Protein AF-A0A7X0SBW9-F1 (afdb_monomer)

Foldseek 3Di:
DPDPDPDQDADPCLVPDPLDDPVLSVVLSVQVVQQDPQAHQDALVNVCVVVVHDSVVSVVSLVSCVVVPQKDWDFDDDVPDPHTPTIGIDGPD

Solvent-accessible surface area (backbone atoms only — not comparable to full-atom values): 5688 Å² total; per-residue (Å²): 131,86,74,90,70,91,70,85,86,75,57,66,72,62,69,71,38,83,90,51,52,73,66,51,47,52,47,52,51,52,43,58,74,51,44,54,98,87,30,15,63,80,46,44,66,55,52,13,69,72,70,73,45,52,50,65,57,42,49,52,48,56,48,50,38,37,76,74,56,50,34,46,80,49,74,44,57,42,91,95,45,100,46,76,68,45,59,32,39,36,79,65,121

Radius of gyration: 14.13 Å; Cα contacts (8 Å, |Δi|>4): 96; chains: 1; bounding box: 42×28×32 Å

Mean predicted aligned error: 5.13 Å

Sequence (93 aa):
METSCKGIWIPEELCQNEELTVMEKLFVIKINALDGEEGCYASNKYFSEYFKLSRSRCSVIIKSLKDKGYIFIKYSYEKGKNLIERRVIKIKI

InterPro domains:
  IPR036388 Winged helix-like DNA-binding domain superfamily [G3DSA:1.10.10.10] (6-92)

Organism: NCBI:txid94869

Secondary structure (DSSP, 8-state):
------S----HHHHH-SSS-HHHHHHHHHHHHT-BTTBB---HHHHHHHHT--HHHHHHHHHHHHHTTSEEEEEEE-TTSS-EEEEEEEE--

pLDDT: mean 89.83, std 10.43, range [46.78, 98.5]

Nearest PDB structures (foldseek):
  6cmv-assembly3_F  TM=7.669E-01  e=1.512E-02  Sulfolobus acidocaldarius
  3r0a-assembly1_A  TM=7.197E-01  e=1.613E-02  Methanosarcina mazei
  5ffx-assembly1_A  TM=8.143E-01  e=6.707E-02  Staphylococcus aureus
  4ld5-assembly3_G  TM=6.832E-01  e=5.523E-02  Staphylococcus aureus
  2p4w-assembly1_A  TM=6.439E-01  e=2.017E-01  Pyrococcus furiosus

Structure (mmCIF, N/CA/C/O backbone):
data_AF-A0A7X0SBW9-F1
#
_entry.id   AF-A0A7X0SBW9-F1
#
loop_
_atom_site.group_PDB
_atom_site.id
_atom_site.type_symbol
_atom_site.label_atom_id
_atom_site.label_alt_id
_atom_site.label_comp_id
_atom_site.label_asym_id
_atom_site.label_entity_id
_atom_site.label_seq_id
_atom_site.pdbx_PDB_ins_code
_atom_site.Cartn_x
_atom_site.Cartn_y
_atom_site.Cartn_z
_atom_site.occupancy
_atom_site.B_iso_or_equiv
_atom_site.auth_seq_id
_atom_site.auth_comp_id
_atom_site.auth_asym_id
_atom_site.auth_atom_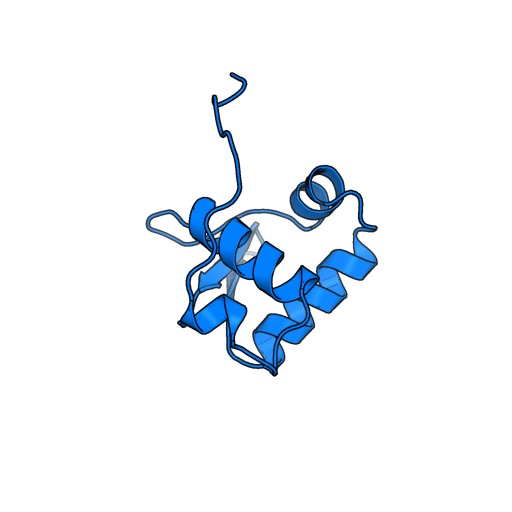id
_atom_site.pdbx_PDB_model_num
ATOM 1 N N . MET A 1 1 ? 14.814 -0.398 17.909 1.00 46.78 1 MET A N 1
ATOM 2 C CA . MET A 1 1 ? 15.245 -1.789 17.666 1.00 46.78 1 MET A CA 1
ATOM 3 C C . MET A 1 1 ? 15.437 -1.947 16.175 1.00 46.78 1 MET A C 1
ATOM 5 O O . MET A 1 1 ? 14.454 -2.013 15.450 1.00 46.78 1 MET A O 1
ATOM 9 N N . GLU A 1 2 ? 16.683 -1.908 15.712 1.00 55.88 2 GLU A N 1
ATOM 10 C CA . GLU A 1 2 ? 17.001 -2.353 14.357 1.00 55.88 2 GLU A CA 1
ATOM 11 C C . GLU A 1 2 ? 16.865 -3.874 14.345 1.00 55.88 2 GLU A C 1
ATOM 13 O O . GLU A 1 2 ? 17.644 -4.594 14.965 1.00 55.88 2 GLU A O 1
ATOM 18 N N . THR A 1 3 ? 15.806 -4.376 13.720 1.00 54.59 3 THR A N 1
ATOM 19 C CA . THR A 1 3 ? 15.710 -5.797 13.388 1.00 54.59 3 THR A CA 1
ATOM 20 C C . THR A 1 3 ? 16.868 -6.152 12.462 1.00 54.59 3 THR A C 1
ATOM 22 O O . THR A 1 3 ? 17.057 -5.479 11.450 1.00 54.59 3 THR A O 1
ATOM 25 N N . SER A 1 4 ? 17.603 -7.218 12.792 1.00 61.22 4 SER A N 1
ATOM 26 C CA . SER A 1 4 ? 18.718 -7.825 12.045 1.00 61.22 4 SER A CA 1
ATOM 27 C C . SER A 1 4 ? 18.277 -8.453 10.712 1.00 61.22 4 SER A C 1
ATOM 29 O O . SER A 1 4 ? 18.628 -9.582 10.367 1.00 61.22 4 SER A O 1
ATOM 31 N N . CYS A 1 5 ? 17.461 -7.728 9.954 1.00 63.66 5 CYS A N 1
ATOM 32 C CA . CYS A 1 5 ? 16.931 -8.163 8.681 1.00 63.66 5 CYS A CA 1
ATOM 33 C C . CYS A 1 5 ? 18.035 -8.035 7.625 1.00 63.66 5 CYS A C 1
ATOM 35 O O . CYS A 1 5 ? 18.389 -6.931 7.217 1.00 63.66 5 CYS A O 1
ATOM 37 N N . LYS A 1 6 ? 18.607 -9.170 7.208 1.00 82.00 6 LYS A N 1
ATOM 38 C CA . LYS A 1 6 ? 19.695 -9.224 6.214 1.00 82.00 6 LYS A CA 1
ATOM 39 C C . LYS A 1 6 ? 19.215 -9.043 4.768 1.00 82.00 6 LYS A C 1
ATOM 41 O O . LYS A 1 6 ? 20.042 -8.966 3.867 1.00 82.00 6 LYS A O 1
ATOM 46 N N . GLY A 1 7 ? 17.904 -8.996 4.535 1.00 84.88 7 GLY A N 1
ATOM 47 C CA . GLY A 1 7 ? 17.329 -8.863 3.201 1.00 84.88 7 GLY A CA 1
ATOM 48 C C . GLY A 1 7 ? 15.805 -8.904 3.209 1.00 84.88 7 GLY A C 1
ATOM 49 O O . GLY A 1 7 ? 15.181 -9.143 4.238 1.00 84.88 7 GLY A O 1
ATOM 50 N N . ILE A 1 8 ? 15.209 -8.667 2.044 1.00 84.06 8 ILE A N 1
ATOM 51 C CA . ILE A 1 8 ? 13.766 -8.787 1.829 1.00 84.06 8 ILE A CA 1
ATOM 52 C C . ILE A 1 8 ? 13.517 -10.135 1.158 1.00 84.06 8 ILE A C 1
ATOM 54 O O . ILE A 1 8 ? 14.084 -10.406 0.102 1.00 84.06 8 ILE A O 1
ATOM 58 N N . TRP A 1 9 ? 12.679 -10.971 1.767 1.00 88.25 9 TRP A N 1
ATOM 59 C CA . TRP A 1 9 ? 12.201 -12.192 1.127 1.00 88.25 9 TRP A CA 1
ATOM 60 C C . TRP A 1 9 ? 11.030 -11.860 0.195 1.00 88.25 9 TRP A C 1
ATOM 62 O O . TRP A 1 9 ? 10.104 -11.149 0.594 1.00 88.25 9 TRP A O 1
ATOM 72 N N . ILE A 1 10 ? 11.100 -12.349 -1.044 1.00 90.69 10 ILE A N 1
ATOM 73 C CA . ILE A 1 10 ? 10.074 -12.174 -2.075 1.00 90.69 10 ILE A CA 1
ATOM 74 C C . ILE A 1 10 ? 9.665 -13.572 -2.561 1.00 90.69 1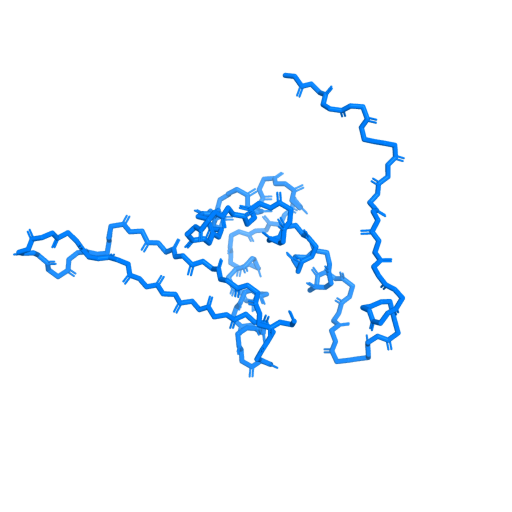0 ILE A C 1
ATOM 76 O O . ILE A 1 10 ? 10.553 -14.307 -2.995 1.00 90.69 10 ILE A O 1
ATOM 80 N N . PRO A 1 11 ? 8.374 -13.949 -2.490 1.00 91.19 11 PRO A N 1
ATOM 81 C CA . PRO A 1 11 ? 7.893 -15.206 -3.060 1.00 91.19 11 PRO A CA 1
ATOM 82 C C . PRO A 1 11 ? 8.147 -15.292 -4.570 1.00 91.19 11 PRO A C 1
ATOM 84 O O . PRO A 1 11 ? 8.061 -14.279 -5.270 1.00 91.19 11 PRO A O 1
ATOM 87 N N . GLU A 1 12 ? 8.400 -16.497 -5.083 1.00 94.06 12 GLU A N 1
ATOM 88 C CA . GLU A 1 12 ? 8.696 -16.723 -6.506 1.00 94.06 12 GLU A CA 1
ATOM 89 C C . GLU A 1 12 ? 7.527 -16.287 -7.400 1.00 94.06 12 GLU A C 1
ATOM 91 O O . GLU A 1 12 ? 7.732 -15.607 -8.404 1.00 94.06 12 GLU A O 1
ATOM 96 N N . GLU A 1 13 ? 6.288 -16.573 -6.994 1.00 92.75 13 GLU A N 1
ATOM 97 C CA . GLU A 1 13 ? 5.084 -16.157 -7.714 1.00 92.75 13 GLU A CA 1
ATOM 98 C C . GLU A 1 13 ? 4.980 -14.630 -7.844 1.00 92.75 13 GLU A C 1
ATOM 100 O O . GLU A 1 13 ? 4.528 -14.112 -8.866 1.00 92.75 13 GLU A O 1
ATOM 105 N N . LEU A 1 14 ? 5.460 -13.886 -6.842 1.00 92.94 14 LEU A N 1
ATOM 106 C CA . LEU A 1 14 ? 5.496 -12.429 -6.881 1.00 92.94 14 LEU A CA 1
ATOM 107 C C . LEU A 1 14 ? 6.680 -11.927 -7.717 1.00 92.94 14 LEU A C 1
ATOM 109 O O . LEU A 1 14 ? 6.546 -10.927 -8.426 1.00 92.94 14 LEU A O 1
ATOM 113 N N . CYS A 1 15 ? 7.827 -12.615 -7.680 1.00 93.25 15 CYS A N 1
ATOM 114 C CA . CYS A 1 15 ? 8.971 -12.335 -8.551 1.00 93.25 15 CYS A CA 1
ATOM 115 C C . CYS A 1 15 ? 8.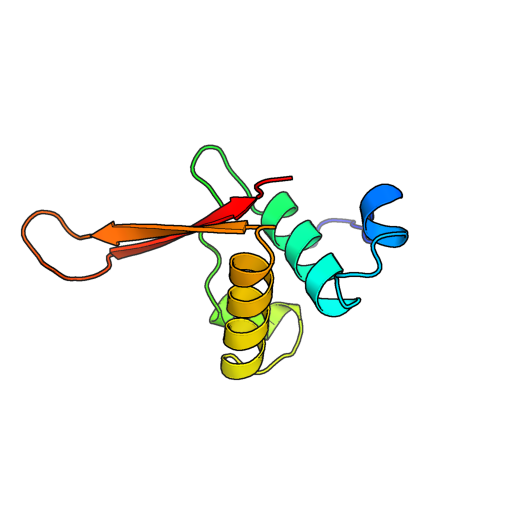585 -12.449 -10.028 1.00 93.25 15 CYS A C 1
ATOM 117 O O . CYS A 1 15 ? 8.835 -11.511 -10.787 1.00 93.25 15 CYS A O 1
ATOM 119 N N . GLN A 1 16 ? 7.909 -13.534 -10.401 1.00 95.00 16 GLN A N 1
ATOM 120 C CA . GLN A 1 16 ? 7.494 -13.834 -11.773 1.00 95.00 16 GLN A CA 1
ATOM 121 C C . GLN A 1 16 ? 6.270 -13.033 -12.236 1.00 95.00 16 GLN A C 1
ATOM 123 O O . GLN A 1 16 ? 5.966 -13.002 -13.422 1.00 95.00 16 GLN A O 1
ATOM 128 N N . ASN A 1 17 ? 5.573 -12.351 -11.326 1.00 95.00 17 ASN A N 1
ATOM 129 C CA . ASN A 1 17 ? 4.397 -11.563 -11.672 1.00 95.00 17 ASN A CA 1
ATOM 130 C C . ASN A 1 17 ? 4.743 -10.389 -12.612 1.00 95.00 17 ASN A C 1
ATOM 132 O O . ASN A 1 17 ? 5.469 -9.471 -12.223 1.00 95.00 17 ASN A O 1
ATOM 136 N N . GLU A 1 18 ? 4.202 -10.392 -13.829 1.00 95.62 18 GLU A N 1
ATOM 137 C CA . GLU A 1 18 ? 4.444 -9.339 -14.829 1.00 95.62 18 GLU A CA 1
ATOM 138 C C . GLU A 1 18 ? 3.459 -8.160 -14.729 1.00 95.62 18 GLU A C 1
ATOM 140 O O . GLU A 1 18 ? 3.721 -7.079 -15.254 1.00 95.62 18 GLU A O 1
ATOM 145 N N . GLU A 1 19 ? 2.342 -8.325 -14.014 1.00 96.12 19 GLU A N 1
ATOM 146 C CA . GLU A 1 19 ? 1.339 -7.268 -13.829 1.00 96.12 19 GLU A CA 1
ATOM 147 C C . GLU A 1 19 ? 1.805 -6.185 -12.850 1.00 96.12 19 GLU A C 1
ATOM 149 O O . GLU A 1 19 ? 1.375 -5.027 -12.925 1.00 96.12 19 GLU A O 1
ATOM 154 N N . LEU A 1 20 ? 2.660 -6.551 -11.895 1.00 97.25 20 LEU A N 1
ATOM 155 C CA . LEU A 1 20 ? 3.164 -5.668 -10.856 1.00 97.25 20 LEU A CA 1
ATOM 156 C C . LEU A 1 20 ? 4.543 -5.112 -11.206 1.00 97.25 20 LEU A C 1
ATOM 158 O O . LEU A 1 20 ? 5.498 -5.828 -11.499 1.00 97.25 20 LEU A O 1
ATOM 162 N N . THR A 1 21 ? 4.686 -3.801 -11.048 1.00 97.56 21 THR A N 1
ATOM 163 C CA . THR A 1 21 ? 5.998 -3.154 -11.030 1.00 97.56 21 THR A CA 1
ATOM 164 C C . THR A 1 21 ? 6.805 -3.613 -9.815 1.00 97.56 21 THR A C 1
ATOM 166 O O . THR A 1 21 ? 6.248 -3.976 -8.778 1.00 97.56 21 THR A O 1
ATOM 169 N N . VAL A 1 22 ? 8.134 -3.507 -9.883 1.00 95.75 22 VAL A N 1
ATOM 170 C CA . VAL A 1 22 ? 9.023 -3.823 -8.747 1.00 95.75 22 VAL A CA 1
ATOM 171 C C . VAL A 1 22 ? 8.598 -3.084 -7.471 1.00 95.75 22 VAL A C 1
ATOM 173 O O . VAL A 1 22 ? 8.546 -3.675 -6.397 1.00 95.75 22 VAL A O 1
ATOM 176 N N . MET A 1 23 ? 8.216 -1.807 -7.583 1.00 96.88 23 MET A N 1
ATOM 177 C CA . MET A 1 23 ? 7.749 -1.039 -6.426 1.00 96.88 23 MET A CA 1
ATOM 178 C C . MET A 1 23 ? 6.414 -1.540 -5.877 1.00 96.88 23 MET A C 1
ATOM 180 O O . MET A 1 23 ? 6.237 -1.565 -4.664 1.00 96.88 23 MET A O 1
ATOM 184 N N . GLU A 1 24 ? 5.479 -1.958 -6.728 1.00 97.56 24 GLU A N 1
ATOM 185 C CA . GLU A 1 24 ? 4.228 -2.570 -6.273 1.00 97.56 24 GLU A CA 1
ATOM 186 C C . GLU A 1 24 ? 4.478 -3.891 -5.539 1.00 97.56 24 GLU A C 1
ATOM 188 O O . GLU A 1 24 ? 3.907 -4.094 -4.469 1.00 97.56 24 GLU A O 1
ATOM 193 N N . LYS A 1 25 ? 5.393 -4.735 -6.037 1.00 96.31 25 LYS A N 1
ATOM 194 C CA . LYS A 1 25 ? 5.810 -5.977 -5.361 1.00 96.31 25 LYS A CA 1
ATOM 195 C C . LYS A 1 25 ? 6.361 -5.693 -3.962 1.00 96.31 25 LYS A C 1
ATOM 197 O O . LYS A 1 25 ? 5.929 -6.302 -2.986 1.00 96.31 25 LYS A O 1
ATOM 202 N N . LEU A 1 26 ? 7.252 -4.707 -3.838 1.00 95.94 26 LEU A N 1
ATOM 203 C CA . LEU A 1 26 ? 7.791 -4.281 -2.540 1.00 95.94 26 LEU A CA 1
ATOM 204 C C . LEU A 1 26 ? 6.706 -3.745 -1.598 1.00 95.94 26 LEU A C 1
ATOM 206 O O . LEU A 1 26 ? 6.757 -4.007 -0.397 1.00 95.94 26 LEU A O 1
ATOM 210 N N . PHE A 1 27 ? 5.709 -3.026 -2.121 1.00 96.38 27 PHE A N 1
ATOM 211 C CA . PHE A 1 27 ? 4.555 -2.599 -1.329 1.00 96.38 27 PHE A CA 1
ATOM 212 C C . PHE A 1 27 ? 3.728 -3.787 -0.843 1.00 96.38 27 PHE A C 1
ATOM 214 O O . PHE A 1 27 ? 3.372 -3.797 0.328 1.00 96.38 27 PHE A O 1
ATOM 221 N N . VAL A 1 28 ? 3.463 -4.788 -1.688 1.00 95.19 28 VAL A N 1
ATOM 222 C CA . VAL A 1 28 ? 2.748 -6.014 -1.294 1.00 95.19 28 VAL A CA 1
ATOM 223 C C . VAL A 1 28 ? 3.476 -6.714 -0.150 1.00 95.19 28 VAL A C 1
ATOM 225 O O . VAL A 1 28 ? 2.875 -6.934 0.898 1.00 95.19 28 VAL A O 1
ATOM 228 N N . ILE A 1 29 ? 4.782 -6.962 -0.289 1.00 93.19 29 ILE A N 1
ATOM 229 C CA . ILE A 1 29 ? 5.595 -7.591 0.768 1.00 93.19 29 ILE A CA 1
ATOM 230 C C . ILE A 1 29 ? 5.544 -6.766 2.049 1.00 93.19 29 ILE A C 1
ATOM 232 O O . ILE A 1 29 ? 5.385 -7.304 3.143 1.00 93.19 29 ILE A O 1
ATOM 236 N N . LYS A 1 30 ? 5.674 -5.441 1.928 1.00 93.44 30 LYS A N 1
ATOM 237 C CA . LYS A 1 30 ? 5.699 -4.564 3.094 1.00 93.44 30 LYS A CA 1
ATOM 238 C C . LYS A 1 30 ? 4.342 -4.467 3.783 1.00 93.44 30 LYS A C 1
ATOM 240 O O . L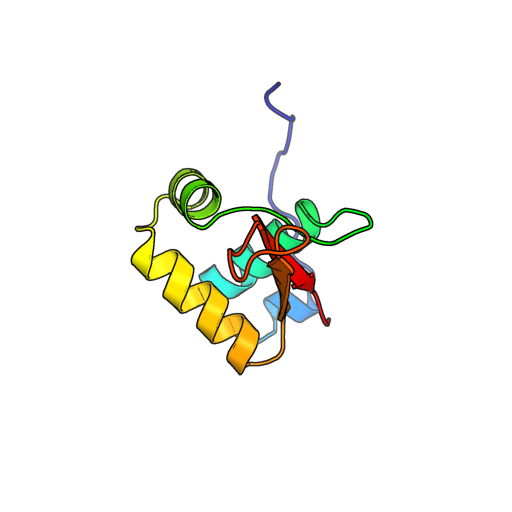YS A 1 30 ? 4.314 -4.400 5.006 1.00 93.44 30 LYS A O 1
ATOM 245 N N . ILE A 1 31 ? 3.245 -4.449 3.028 1.00 93.94 31 ILE A N 1
ATOM 246 C CA . ILE A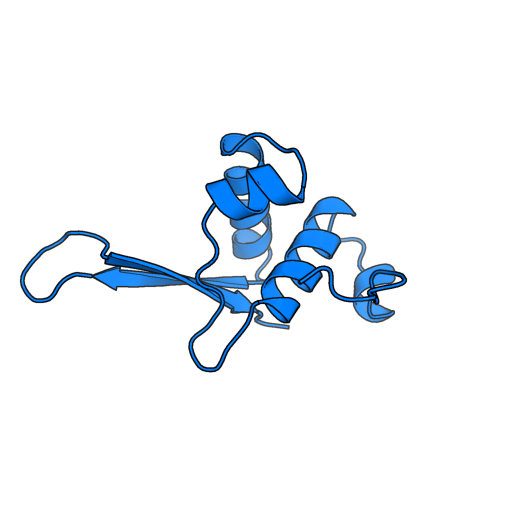 1 31 ? 1.881 -4.494 3.562 1.00 93.94 31 ILE A CA 1
ATOM 247 C C . ILE A 1 31 ? 1.670 -5.826 4.277 1.00 93.94 31 ILE A C 1
ATOM 249 O O . ILE A 1 31 ? 1.245 -5.794 5.421 1.00 93.94 31 ILE A O 1
ATOM 253 N N . ASN A 1 32 ? 2.054 -6.948 3.660 1.00 90.75 32 ASN A N 1
ATOM 254 C CA . ASN A 1 32 ? 1.957 -8.283 4.252 1.00 90.75 32 ASN A CA 1
ATOM 255 C C . ASN A 1 32 ? 2.764 -8.400 5.557 1.00 90.75 32 ASN A C 1
ATOM 257 O O . ASN A 1 32 ? 2.276 -8.902 6.558 1.00 90.75 32 ASN A O 1
ATOM 261 N N . ALA A 1 33 ? 3.982 -7.852 5.591 1.00 88.50 33 ALA A N 1
ATOM 262 C CA . ALA A 1 33 ? 4.819 -7.836 6.795 1.00 88.50 33 ALA A CA 1
ATOM 263 C C . ALA A 1 33 ? 4.282 -6.928 7.919 1.00 88.50 33 ALA A C 1
ATOM 265 O O . ALA A 1 33 ? 4.749 -7.007 9.053 1.00 88.50 33 ALA A O 1
ATOM 266 N N . LEU A 1 34 ? 3.366 -6.014 7.597 1.00 89.94 34 LEU A N 1
ATOM 267 C CA . LEU A 1 34 ? 2.676 -5.141 8.549 1.00 89.94 34 LEU A CA 1
ATOM 268 C C . LEU A 1 34 ? 1.228 -5.581 8.781 1.00 89.94 34 LEU A C 1
ATOM 270 O O . LEU A 1 34 ? 0.497 -4.877 9.482 1.00 89.94 34 LEU A O 1
ATOM 274 N N . ASP A 1 35 ? 0.806 -6.672 8.145 1.00 83.50 35 ASP A N 1
ATOM 275 C CA . ASP A 1 35 ? -0.535 -7.204 8.273 1.00 83.50 35 ASP A CA 1
ATOM 276 C C . ASP A 1 35 ? -0.644 -7.901 9.635 1.00 83.50 35 ASP A C 1
ATOM 278 O O . ASP A 1 35 ? 0.160 -8.771 9.973 1.00 83.50 35 ASP A O 1
ATOM 282 N N . GLY A 1 36 ? -1.579 -7.433 10.461 1.00 73.12 36 GLY A N 1
ATOM 283 C CA . GLY A 1 36 ? -1.935 -8.059 11.736 1.00 73.12 36 GLY A CA 1
ATOM 284 C C . GLY A 1 36 ? -3.263 -8.806 11.611 1.00 73.12 36 GLY A C 1
ATOM 285 O O . GLY A 1 36 ? -3.739 -9.058 10.512 1.00 73.12 36 GLY A O 1
ATOM 286 N N . GLU A 1 37 ? -3.937 -9.095 12.726 1.00 74.44 37 GLU A N 1
ATOM 287 C CA . GLU A 1 37 ? -5.259 -9.759 12.688 1.00 74.44 37 GLU A CA 1
ATOM 288 C C . GLU A 1 37 ? -6.302 -8.956 11.882 1.00 74.44 37 GLU A C 1
ATOM 290 O O . GLU A 1 37 ? -7.111 -9.490 11.119 1.00 74.44 37 GLU A O 1
ATOM 295 N N . GLU A 1 38 ? -6.249 -7.631 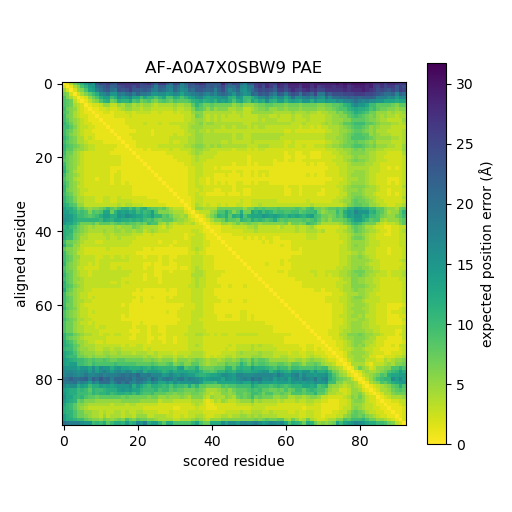12.002 1.00 79.81 38 GLU A N 1
ATOM 296 C CA . GLU A 1 38 ? -7.257 -6.740 11.437 1.00 79.81 38 GLU A CA 1
ATOM 297 C C . GLU A 1 38 ? -6.849 -6.071 10.122 1.00 79.81 38 GLU A C 1
ATOM 299 O O . GLU A 1 38 ? -7.656 -5.345 9.545 1.00 79.81 38 GLU A O 1
ATOM 304 N N . GLY A 1 39 ? -5.661 -6.338 9.580 1.00 86.69 39 GLY A N 1
ATOM 305 C CA . GLY A 1 39 ? -5.145 -5.617 8.416 1.00 86.69 39 GLY A CA 1
ATOM 306 C C . GLY A 1 39 ? -3.927 -4.745 8.718 1.00 86.69 39 GLY A C 1
ATOM 307 O O . GLY A 1 39 ? -3.572 -4.476 9.867 1.00 86.69 39 GLY A O 1
ATOM 308 N N . CYS A 1 40 ? -3.344 -4.190 7.660 1.00 91.75 40 CYS A N 1
ATOM 309 C CA . CYS A 1 40 ? -2.308 -3.172 7.734 1.00 91.75 40 CYS A CA 1
ATOM 310 C C . CYS A 1 40 ? -2.913 -1.764 7.900 1.00 91.75 40 CYS A C 1
ATOM 312 O O . CYS A 1 40 ? -3.667 -1.278 7.050 1.00 91.75 40 CYS A O 1
ATOM 314 N N . TYR A 1 41 ? -2.515 -1.058 8.963 1.00 93.00 41 TYR A N 1
ATOM 315 C CA . TYR A 1 41 ? -2.928 0.328 9.245 1.00 93.00 41 TYR A CA 1
ATOM 316 C C . TYR A 1 41 ? -1.931 1.391 8.762 1.00 93.00 41 TYR A C 1
ATOM 318 O O . TYR A 1 41 ? -2.080 2.581 9.056 1.00 93.00 41 TYR A O 1
ATOM 326 N N . ALA A 1 42 ? -0.880 0.989 8.043 1.00 93.81 42 ALA A N 1
ATOM 327 C CA . ALA A 1 42 ? 0.179 1.905 7.649 1.00 93.81 42 ALA A CA 1
ATOM 328 C C . ALA A 1 42 ? -0.344 3.039 6.748 1.00 93.81 42 ALA A C 1
ATOM 330 O O . ALA A 1 42 ? -1.044 2.847 5.743 1.00 93.81 42 ALA A O 1
ATOM 331 N N . SER A 1 43 ? 0.021 4.267 7.117 1.00 94.56 43 SER A N 1
ATOM 332 C CA . SER A 1 43 ? -0.361 5.470 6.382 1.00 94.56 43 SER A CA 1
ATOM 333 C C . SER A 1 43 ? 0.551 5.707 5.175 1.00 94.56 43 SER A C 1
ATOM 335 O O . SER A 1 43 ? 1.673 5.207 5.097 1.00 94.56 43 SER A O 1
ATOM 337 N N . ASN A 1 44 ? 0.119 6.560 4.242 1.00 96.12 44 ASN A N 1
ATOM 338 C CA . ASN A 1 44 ? 0.993 6.989 3.143 1.00 96.12 44 ASN A CA 1
ATOM 339 C C . ASN A 1 44 ? 2.236 7.740 3.651 1.00 96.12 44 ASN A C 1
ATOM 341 O O . ASN A 1 44 ? 3.245 7.755 2.956 1.00 96.12 44 ASN A O 1
ATOM 345 N N . LYS A 1 45 ? 2.182 8.349 4.847 1.00 96.75 45 LYS A N 1
ATOM 346 C CA . LYS A 1 45 ? 3.354 8.960 5.490 1.00 96.75 45 LYS A CA 1
ATOM 347 C C . LYS A 1 45 ? 4.388 7.890 5.854 1.00 96.75 45 LYS A C 1
ATOM 349 O O . LYS A 1 45 ? 5.545 8.045 5.490 1.00 96.75 45 LYS A O 1
ATOM 354 N N . TYR A 1 46 ? 3.952 6.787 6.463 1.00 96.12 46 TYR A N 1
ATOM 355 C CA . TYR A 1 46 ? 4.832 5.661 6.784 1.00 96.12 46 TYR A CA 1
ATOM 356 C C . TYR A 1 46 ? 5.516 5.099 5.528 1.00 96.12 46 TYR A C 1
ATOM 358 O O . TYR A 1 46 ? 6.738 4.989 5.476 1.00 96.12 46 TYR A O 1
ATOM 366 N N . PHE A 1 47 ? 4.742 4.797 4.478 1.00 97.00 47 PHE A N 1
ATOM 367 C CA . PHE A 1 47 ? 5.308 4.265 3.232 1.00 97.00 47 PHE A CA 1
ATOM 368 C C . PHE A 1 47 ? 6.242 5.258 2.537 1.00 97.00 47 PHE A C 1
ATOM 370 O O . PHE A 1 47 ? 7.256 4.856 1.974 1.00 97.00 47 PHE A O 1
ATOM 377 N N . SER A 1 48 ? 5.915 6.549 2.597 1.00 97.88 48 SER A N 1
ATOM 378 C CA . SER A 1 48 ? 6.746 7.631 2.068 1.00 97.88 48 SER A CA 1
ATOM 379 C C . SER A 1 48 ? 8.108 7.676 2.763 1.00 97.88 48 SER A C 1
ATOM 381 O O . SER A 1 48 ? 9.135 7.721 2.091 1.00 97.88 48 SER A O 1
ATOM 383 N N . GLU A 1 49 ? 8.134 7.580 4.092 1.00 97.62 49 GLU A N 1
ATOM 384 C CA . GLU A 1 49 ? 9.366 7.582 4.887 1.00 97.62 49 GLU A CA 1
ATOM 385 C C . GLU A 1 49 ? 10.198 6.308 4.691 1.00 97.62 49 GLU A C 1
ATOM 387 O O . GLU A 1 49 ? 11.429 6.392 4.636 1.00 97.62 49 GLU A O 1
ATOM 392 N N . TYR A 1 50 ? 9.536 5.153 4.554 1.00 94.88 50 TYR A N 1
ATOM 393 C CA . TYR A 1 50 ? 10.185 3.854 4.369 1.00 94.88 50 TYR A CA 1
ATOM 394 C C . TYR A 1 50 ? 10.784 3.700 2.965 1.00 94.88 50 TYR A C 1
ATOM 396 O O . TYR A 1 50 ? 11.973 3.435 2.827 1.00 94.88 50 TYR A O 1
ATOM 404 N N . PHE A 1 51 ? 9.983 3.923 1.919 1.00 96.31 51 PHE A N 1
ATOM 405 C CA . PHE A 1 51 ? 10.407 3.758 0.523 1.00 96.31 51 PHE A CA 1
ATOM 406 C C . PHE A 1 51 ? 11.066 5.003 -0.078 1.00 96.31 51 PHE A C 1
ATOM 408 O O . PHE A 1 51 ? 11.429 4.986 -1.251 1.00 96.31 51 PHE A O 1
ATOM 415 N N . LYS A 1 52 ? 11.195 6.090 0.696 1.00 97.25 52 LYS A N 1
ATOM 416 C CA . LYS A 1 52 ? 11.730 7.383 0.232 1.00 97.25 52 LYS A CA 1
ATOM 417 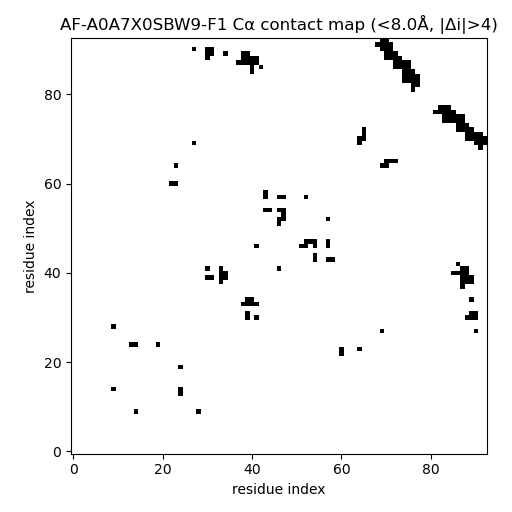C C . LYS A 1 52 ? 10.995 7.914 -1.004 1.00 97.25 52 LYS A C 1
ATOM 419 O O . LYS A 1 52 ? 11.590 8.447 -1.933 1.00 97.25 52 LYS A O 1
ATOM 424 N N . LEU A 1 53 ? 9.671 7.778 -0.995 1.00 97.94 53 LEU A N 1
ATOM 425 C CA . LEU A 1 53 ? 8.776 8.266 -2.044 1.00 97.94 53 LEU A CA 1
ATOM 426 C C . LEU A 1 53 ? 7.956 9.451 -1.545 1.00 97.94 53 LEU A C 1
ATOM 428 O O . LEU A 1 53 ? 7.754 9.617 -0.345 1.00 97.94 53 LEU A O 1
ATOM 432 N N . SER A 1 54 ? 7.396 10.245 -2.455 1.00 98.31 54 SER A N 1
ATOM 433 C CA . SER A 1 54 ? 6.380 11.228 -2.081 1.00 98.31 54 SER A CA 1
ATOM 434 C C . SER A 1 54 ? 5.083 10.542 -1.630 1.00 98.31 54 SER A C 1
ATOM 436 O O . SER A 1 54 ? 4.713 9.468 -2.117 1.00 98.31 54 SER A O 1
ATOM 438 N N . ARG A 1 55 ? 4.319 11.196 -0.743 1.00 98.00 55 ARG A N 1
ATOM 439 C CA . ARG A 1 55 ? 2.999 10.693 -0.312 1.00 98.00 55 ARG A CA 1
ATOM 440 C C . ARG A 1 55 ? 2.028 10.515 -1.483 1.00 98.00 55 ARG A C 1
ATOM 442 O O . ARG A 1 55 ? 1.210 9.594 -1.455 1.00 98.00 55 ARG A O 1
ATOM 449 N N . SER A 1 56 ? 2.120 11.373 -2.503 1.00 98.12 56 SER A N 1
ATOM 450 C CA . SER A 1 56 ? 1.319 11.264 -3.726 1.00 98.12 56 SER A CA 1
ATOM 451 C C . SER A 1 56 ? 1.668 9.998 -4.502 1.00 98.12 56 SER A C 1
ATOM 453 O O . SER A 1 56 ? 0.763 9.251 -4.873 1.00 98.12 56 SER A O 1
ATOM 455 N N . ARG A 1 57 ? 2.961 9.681 -4.662 1.00 98.19 57 ARG A N 1
ATOM 456 C CA . ARG A 1 57 ? 3.389 8.448 -5.330 1.00 98.19 57 ARG A CA 1
ATOM 457 C C . ARG A 1 57 ? 2.935 7.203 -4.571 1.00 98.19 57 ARG A C 1
ATOM 459 O O . ARG A 1 57 ? 2.420 6.287 -5.205 1.00 98.19 57 ARG A O 1
ATOM 466 N N . CYS A 1 58 ? 3.035 7.189 -3.239 1.00 98.25 58 CYS A N 1
ATOM 467 C CA . CYS A 1 58 ? 2.490 6.094 -2.426 1.00 98.25 58 CYS A CA 1
ATOM 468 C C . CYS A 1 58 ? 0.980 5.913 -2.647 1.00 98.25 58 CYS A C 1
ATOM 470 O O . CYS A 1 58 ? 0.507 4.787 -2.756 1.00 98.25 58 CYS A O 1
ATOM 472 N N . SER A 1 59 ? 0.228 7.015 -2.751 1.00 97.62 59 SER A N 1
ATOM 473 C CA . SER A 1 59 ? -1.212 6.973 -3.029 1.00 97.62 59 SER A CA 1
ATOM 474 C C . SER A 1 59 ? -1.520 6.334 -4.384 1.00 97.62 59 SER A C 1
ATOM 476 O O . SER A 1 59 ? -2.408 5.490 -4.472 1.00 97.62 59 SER A O 1
ATOM 478 N N . VAL A 1 60 ? -0.761 6.692 -5.426 1.00 98.38 60 VAL A N 1
ATOM 479 C CA . VAL A 1 60 ? -0.909 6.105 -6.768 1.00 98.38 60 VAL A CA 1
ATOM 480 C C . VAL A 1 60 ? -0.604 4.608 -6.754 1.00 98.38 60 VAL A C 1
ATOM 482 O O . VAL A 1 60 ? -1.368 3.842 -7.326 1.00 98.38 60 VAL A O 1
ATOM 485 N N . ILE A 1 61 ? 0.463 4.181 -6.071 1.00 98.50 61 ILE A N 1
ATOM 486 C CA . ILE A 1 61 ? 0.831 2.759 -5.968 1.00 98.50 61 ILE A CA 1
ATOM 487 C C . ILE A 1 61 ? -0.265 1.961 -5.252 1.00 98.50 61 ILE A C 1
ATOM 489 O O . ILE A 1 61 ? -0.716 0.944 -5.765 1.00 98.50 61 ILE A O 1
ATOM 493 N N . ILE A 1 62 ? -0.749 2.442 -4.103 1.00 97.44 62 ILE A N 1
ATOM 494 C CA . ILE A 1 62 ? -1.828 1.779 -3.352 1.00 97.44 62 ILE A CA 1
ATOM 495 C C . ILE A 1 62 ? -3.112 1.710 -4.186 1.00 97.44 62 ILE A C 1
ATOM 497 O O . ILE A 1 62 ? -3.786 0.683 -4.194 1.00 97.44 62 ILE A O 1
ATOM 501 N N . LYS A 1 63 ? -3.450 2.781 -4.913 1.00 97.62 63 LYS A N 1
ATOM 502 C CA . LYS A 1 63 ? -4.599 2.772 -5.822 1.00 97.62 63 LYS A CA 1
ATOM 503 C C . LYS A 1 63 ? -4.418 1.730 -6.931 1.00 97.62 63 LYS A C 1
ATOM 505 O O . LYS A 1 63 ? -5.318 0.933 -7.140 1.00 97.62 63 LYS A O 1
ATOM 510 N N . SER A 1 64 ? -3.251 1.693 -7.569 1.00 98.25 64 SER A N 1
ATOM 511 C CA . SER A 1 64 ? -2.930 0.717 -8.617 1.00 98.25 64 SER A CA 1
ATOM 512 C C . SER A 1 64 ? -3.061 -0.726 -8.116 1.00 98.25 64 SER A C 1
ATOM 514 O O . SER A 1 64 ? -3.734 -1.534 -8.743 1.00 98.25 64 SER A O 1
ATOM 516 N N . LEU A 1 65 ? -2.521 -1.034 -6.933 1.00 97.69 65 LEU A N 1
ATOM 517 C CA . LEU A 1 65 ? -2.656 -2.354 -6.304 1.00 97.69 65 LEU A CA 1
ATOM 518 C C . LEU A 1 65 ? -4.115 -2.738 -6.033 1.00 97.69 65 LEU A C 1
ATOM 520 O O . LEU A 1 65 ? -4.493 -3.894 -6.221 1.00 97.69 65 LEU A O 1
ATOM 524 N N . LYS A 1 66 ? -4.935 -1.780 -5.587 1.00 96.75 66 LYS A N 1
ATOM 525 C CA . LYS A 1 66 ? -6.372 -1.991 -5.375 1.00 96.75 66 LYS A CA 1
ATOM 526 C C . LYS A 1 66 ? -7.079 -2.259 -6.703 1.00 96.75 66 LYS A C 1
ATOM 528 O O . LYS A 1 66 ? -7.860 -3.200 -6.788 1.00 96.75 66 LYS A O 1
ATOM 533 N N . ASP A 1 67 ? -6.810 -1.440 -7.714 1.00 97.25 67 ASP A N 1
ATOM 534 C CA . ASP A 1 67 ? -7.463 -1.519 -9.023 1.00 97.25 67 ASP A CA 1
ATOM 535 C C . ASP A 1 67 ? -7.090 -2.827 -9.748 1.00 97.25 67 ASP A C 1
ATOM 537 O O . ASP A 1 67 ? -7.939 -3.437 -10.390 1.00 97.25 67 ASP A O 1
ATOM 541 N N . LYS A 1 68 ? -5.859 -3.318 -9.553 1.00 96.44 68 LYS A N 1
ATOM 542 C CA . LYS A 1 68 ? -5.397 -4.643 -10.000 1.00 96.44 68 LYS A CA 1
ATOM 543 C C . LYS A 1 68 ? -5.897 -5.805 -9.126 1.00 96.44 68 LYS A C 1
ATOM 545 O O . LYS A 1 68 ? -5.663 -6.962 -9.444 1.00 96.44 68 LYS A O 1
ATOM 550 N N . GLY A 1 69 ? -6.567 -5.521 -8.009 1.00 95.44 69 GLY A N 1
ATOM 551 C CA . GLY A 1 69 ? -7.173 -6.533 -7.144 1.00 95.44 69 GLY A CA 1
ATOM 552 C C . GLY A 1 69 ? -6.228 -7.231 -6.162 1.00 95.44 69 GLY A C 1
ATOM 553 O O . GLY A 1 69 ? -6.655 -8.187 -5.526 1.00 95.44 69 GLY A O 1
ATOM 554 N N . TYR A 1 70 ? -4.993 -6.761 -5.974 1.00 95.12 70 TYR A N 1
ATOM 555 C CA . TYR A 1 70 ? -4.030 -7.377 -5.045 1.00 95.12 70 TYR A CA 1
ATOM 556 C C . TYR A 1 70 ? -4.295 -7.011 -3.579 1.00 95.12 70 TYR A C 1
ATOM 558 O O . TYR A 1 70 ? -3.878 -7.729 -2.669 1.00 95.12 70 TYR A O 1
ATOM 566 N N . ILE A 1 71 ? -4.994 -5.896 -3.340 1.00 95.12 71 ILE A N 1
ATOM 567 C CA . ILE A 1 71 ? -5.346 -5.432 -1.995 1.00 95.12 71 ILE A CA 1
ATOM 568 C C . ILE A 1 71 ? -6.805 -4.996 -1.894 1.00 95.12 71 ILE A C 1
ATOM 570 O O . ILE A 1 71 ? -7.400 -4.481 -2.842 1.00 95.12 71 ILE A O 1
ATOM 574 N N . PHE A 1 72 ? -7.345 -5.097 -0.685 1.00 94.00 72 PHE A N 1
ATOM 575 C CA . PHE A 1 72 ? -8.587 -4.454 -0.283 1.00 94.00 72 PHE A CA 1
ATOM 576 C C . PHE A 1 72 ? -8.314 -3.275 0.639 1.00 94.00 72 PHE A C 1
ATOM 578 O O . PHE A 1 72 ? -7.434 -3.332 1.495 1.00 94.00 72 PHE A O 1
ATOM 585 N N . ILE A 1 73 ? -9.112 -2.217 0.496 1.00 93.62 73 ILE A N 1
ATOM 586 C CA . ILE A 1 73 ? -9.060 -1.047 1.371 1.00 93.62 73 ILE A CA 1
ATOM 587 C C . ILE A 1 73 ? -10.415 -0.894 2.052 1.00 93.62 73 ILE A C 1
ATOM 589 O O . ILE A 1 73 ? -11.429 -0.721 1.376 1.00 93.62 73 ILE A O 1
ATOM 593 N N . LYS A 1 74 ? -10.420 -0.934 3.383 1.00 90.88 74 LYS A N 1
ATOM 594 C CA . LYS A 1 74 ? -11.579 -0.618 4.221 1.00 90.88 74 LYS A CA 1
ATOM 595 C C . LYS A 1 74 ? -11.317 0.672 4.989 1.00 90.88 74 LYS A C 1
ATOM 597 O O . LYS A 1 74 ? -10.178 0.982 5.334 1.00 90.88 74 LYS A O 1
ATOM 602 N N . TYR A 1 75 ? -12.378 1.412 5.267 1.00 90.00 75 TYR A N 1
ATOM 603 C CA . TYR A 1 75 ? -12.333 2.599 6.112 1.00 90.00 75 TYR A CA 1
ATOM 604 C C . TYR A 1 75 ? -13.192 2.329 7.342 1.00 90.00 75 TYR A C 1
ATOM 606 O O . TYR A 1 75 ? -14.330 1.885 7.194 1.00 90.00 75 TYR A O 1
ATOM 614 N N . SER A 1 76 ? -12.646 2.554 8.538 1.00 84.19 76 SER A N 1
ATOM 615 C CA . SER A 1 76 ? -13.468 2.652 9.746 1.00 84.19 76 SER A CA 1
ATOM 616 C C . SER A 1 76 ? -13.838 4.110 9.979 1.00 84.19 76 SER A C 1
ATOM 618 O O . SER A 1 76 ? -13.088 5.024 9.619 1.00 84.19 76 SER A O 1
ATOM 620 N N . TYR A 1 77 ? -15.007 4.315 10.571 1.00 83.75 77 TYR A N 1
ATOM 621 C CA . TYR A 1 77 ? -15.565 5.629 10.853 1.00 83.75 77 TYR A CA 1
ATOM 622 C C . TYR A 1 77 ? -15.764 5.779 12.356 1.00 83.75 77 TYR A C 1
ATOM 624 O O . TYR A 1 77 ? -16.112 4.810 13.036 1.00 83.75 77 TYR A O 1
ATOM 632 N N . GLU A 1 78 ? -15.567 6.992 12.867 1.00 83.25 78 GLU A N 1
ATOM 633 C CA . GLU A 1 78 ? -15.878 7.300 14.262 1.00 83.25 78 GLU A CA 1
ATOM 634 C C . GLU A 1 78 ? -17.368 7.048 14.543 1.00 83.25 78 GLU A C 1
ATOM 636 O O . GLU A 1 78 ? -18.242 7.429 13.761 1.00 83.25 78 GLU A O 1
ATOM 641 N N . LYS A 1 79 ? -17.687 6.432 15.689 1.00 77.81 79 LYS A N 1
ATOM 642 C CA . LYS A 1 79 ? -19.083 6.182 16.078 1.00 77.81 79 LYS A CA 1
ATOM 643 C C . LYS A 1 79 ? -19.875 7.494 16.100 1.00 77.81 79 LYS A C 1
ATOM 645 O O . LYS A 1 79 ? -19.551 8.409 16.851 1.00 77.81 79 LYS A O 1
ATOM 650 N N . GLY A 1 80 ? -20.930 7.558 15.289 1.00 77.00 80 GLY A N 1
ATOM 651 C CA . GLY A 1 80 ? -21.830 8.711 15.218 1.00 77.00 80 GLY A CA 1
ATOM 652 C C . GLY A 1 80 ? -21.315 9.895 14.393 1.00 77.00 80 GLY A C 1
ATOM 653 O O . GLY A 1 80 ? -21.966 10.937 14.392 1.00 77.00 80 GLY A O 1
ATOM 654 N N . LYS A 1 81 ? -20.187 9.763 13.677 1.00 78.31 81 LYS A N 1
ATOM 655 C CA . LYS A 1 81 ? -19.684 10.796 12.758 1.00 78.31 81 LYS A CA 1
ATOM 656 C C . LYS A 1 81 ? -19.307 10.196 11.405 1.00 78.31 81 LYS A C 1
ATOM 658 O O . LYS A 1 81 ? -18.739 9.116 11.329 1.00 78.31 81 LYS A O 1
ATOM 663 N N . ASN A 1 82 ? -19.501 10.957 10.328 1.00 78.44 82 ASN A N 1
ATOM 664 C CA . ASN A 1 82 ? -19.011 10.604 8.985 1.00 78.44 82 ASN A CA 1
ATOM 665 C C . ASN A 1 82 ? -17.498 10.866 8.808 1.00 78.44 82 ASN A C 1
ATOM 667 O O . ASN A 1 82 ? -17.033 11.114 7.696 1.00 78.44 82 ASN A O 1
ATOM 671 N N . LEU A 1 83 ? -16.724 10.856 9.899 1.00 83.50 83 LEU A N 1
ATOM 672 C CA . LEU A 1 83 ? -15.284 11.090 9.871 1.00 83.50 83 LEU A CA 1
ATOM 673 C C . LEU A 1 83 ? -14.547 9.750 9.804 1.00 83.50 83 LEU A C 1
ATOM 675 O O . LEU A 1 83 ? -14.811 8.853 10.605 1.00 83.50 83 LEU A O 1
ATOM 679 N N . ILE A 1 84 ? -13.632 9.622 8.843 1.00 82.75 84 ILE A N 1
ATOM 680 C CA . ILE A 1 84 ? -12.779 8.439 8.697 1.00 82.75 84 ILE A CA 1
ATOM 681 C C . ILE A 1 84 ? -11.798 8.409 9.869 1.00 82.75 84 ILE A C 1
ATOM 683 O O . ILE A 1 84 ? -10.957 9.295 9.995 1.00 82.75 84 ILE A O 1
ATOM 687 N N . GLU A 1 85 ? -11.883 7.365 10.685 1.00 83.94 85 GLU A N 1
ATOM 688 C CA . GLU A 1 85 ? -10.996 7.146 11.825 1.00 83.94 85 GLU A CA 1
ATOM 689 C C . GLU A 1 85 ? -9.685 6.490 11.368 1.00 83.94 85 GLU A C 1
ATOM 691 O O . GLU A 1 85 ? -8.594 6.955 11.699 1.00 83.94 85 GLU A O 1
ATOM 696 N N . ARG A 1 86 ? -9.763 5.422 10.558 1.00 87.06 86 ARG A N 1
ATOM 697 C 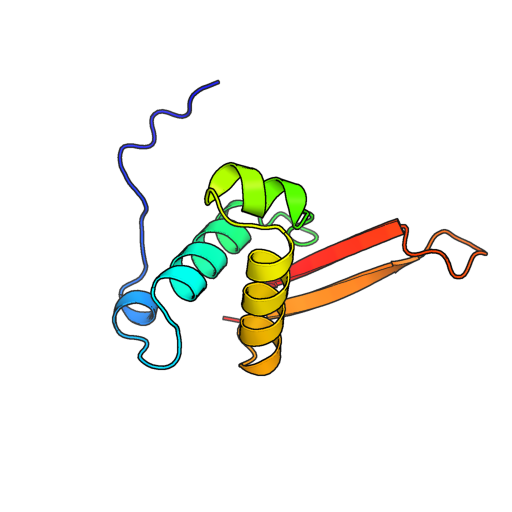CA . ARG A 1 86 ? -8.572 4.794 9.965 1.00 87.06 86 ARG A CA 1
ATOM 698 C C . ARG A 1 86 ? -8.851 4.115 8.632 1.00 87.06 86 ARG A C 1
ATOM 700 O O . ARG A 1 86 ? -9.966 3.694 8.329 1.00 87.06 86 ARG A O 1
ATOM 707 N N . ARG A 1 87 ? -7.781 3.966 7.850 1.00 91.75 87 ARG A N 1
ATOM 708 C CA . ARG A 1 87 ? -7.729 3.122 6.653 1.00 91.75 87 ARG A CA 1
ATOM 709 C C . ARG A 1 87 ? -7.078 1.793 7.014 1.00 91.75 87 ARG A C 1
ATOM 711 O O . ARG A 1 87 ? -6.014 1.782 7.626 1.00 91.75 87 ARG A O 1
ATOM 718 N N . VAL A 1 88 ? -7.680 0.710 6.556 1.00 92.75 88 VAL A N 1
ATOM 719 C CA . VAL A 1 88 ? -7.197 -0.658 6.720 1.00 92.75 88 VAL A CA 1
ATOM 720 C C . VAL A 1 88 ? -6.917 -1.239 5.343 1.00 92.75 88 VAL A C 1
ATOM 722 O O . VAL A 1 88 ? -7.785 -1.178 4.471 1.00 92.75 88 VAL A O 1
ATOM 725 N N . ILE A 1 89 ? -5.718 -1.776 5.135 1.00 94.56 89 ILE A N 1
ATOM 726 C CA . ILE A 1 89 ? -5.313 -2.439 3.893 1.00 94.56 89 ILE A CA 1
ATOM 727 C C . ILE A 1 89 ? -5.148 -3.934 4.173 1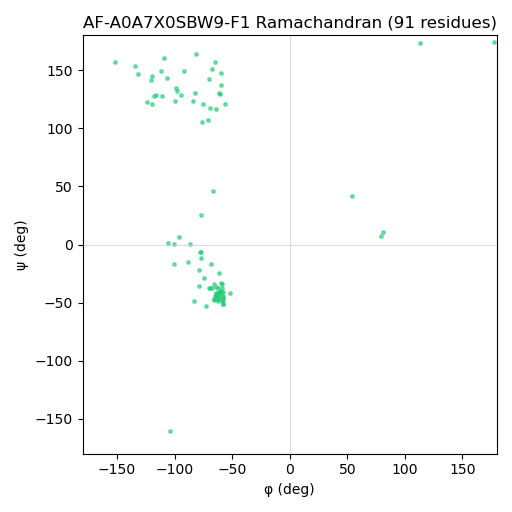.00 94.56 89 ILE A C 1
ATOM 729 O O . ILE A 1 89 ? -4.422 -4.284 5.095 1.00 94.56 89 ILE A O 1
ATOM 733 N N . LYS A 1 90 ? -5.789 -4.802 3.387 1.00 92.50 90 LYS A N 1
ATOM 734 C CA . LYS A 1 90 ? -5.622 -6.264 3.469 1.00 92.50 90 LYS A CA 1
ATOM 735 C C . LYS A 1 90 ? -5.114 -6.821 2.147 1.00 92.50 90 LYS A C 1
ATOM 737 O O . LYS A 1 90 ? -5.561 -6.360 1.095 1.00 92.50 90 LYS A O 1
ATOM 742 N N . ILE A 1 91 ? -4.216 -7.800 2.202 1.00 91.31 91 ILE A N 1
ATOM 743 C CA . ILE A 1 91 ? -3.803 -8.573 1.025 1.00 91.31 91 ILE A CA 1
ATOM 744 C C . ILE A 1 91 ? -4.963 -9.486 0.585 1.00 91.31 91 ILE A C 1
ATOM 746 O O . ILE A 1 91 ? -5.722 -9.972 1.423 1.00 91.31 91 ILE A O 1
ATOM 750 N N . LYS A 1 92 ? -5.156 -9.652 -0.731 1.00 86.50 92 LYS A N 1
ATOM 751 C CA . LYS A 1 92 ? -6.151 -10.581 -1.313 1.00 86.50 92 LYS A CA 1
ATOM 752 C C . LYS A 1 92 ? -5.531 -11.899 -1.807 1.00 86.50 92 LYS A C 1
ATOM 754 O O . LYS A 1 92 ? -6.268 -12.840 -2.084 1.00 86.50 92 LYS A O 1
ATOM 759 N N . ILE A 1 93 ? -4.214 -11.900 -1.974 1.00 68.44 93 ILE A N 1
ATOM 760 C CA . ILE A 1 93 ? -3.421 -12.976 -2.573 1.00 68.44 93 ILE A CA 1
ATOM 761 C C . ILE A 1 93 ? -3.442 -14.206 -1.668 1.00 68.44 93 ILE A C 1
ATOM 763 O O . ILE A 1 93 ? -3.279 -14.008 -0.443 1.00 68.44 93 ILE A O 1
#